Protein AF-A0A3T1CZW2-F1 (afdb_monomer)

Sequence (121 aa):
MVVTAAILAGIVALEHVYILIMEMFLWTSPSTRQRFGTSESFAKDTKSLAANQGLYNGFLAAGLVWGLLHPNTTFGYQIQIFFLVCVLVAAVFGGFTAKRSILIVQGVPAAAALIFVLLAQ

Secondary structure (DSSP, 8-state):
-HHHHHHHHHHHHHHHHHHHHHHHTSTTSHHHHHHHT--HHHHHHTHHHHHHHHHHHHHHHHHHHHHHH-SSHHHHHHHHHHHHHHHHHHHHHHHHHT-THHIIIIIHHHHHHHHHHHHH-

Nearest PDB structures (foldseek):
  8jgf-assembly1_R  TM=3.170E-01  e=3.139E+00  Homo sapiens
  7dl9-assembly2_B  TM=2.467E-01  e=4.425E+00  Escherichia coli K-12
  7dla-assembly1_A  TM=2.327E-01  e=9.699E+00  Escherichia coli K-12

Mean predicted aligned error: 2.3 Å

pLDDT: mean 97.36, std 2.41, range [81.12, 98.88]

Radius of gyration: 15.13 Å; Cα contacts (8 Å, |Δi|>4): 162; chains: 1; bounding box: 37×20×42 Å

InterPro domains:
  IPR009732 Protein of unknown function DUF1304 [PF06993] (11-118)
  IPR009732 Protein of unknown function DUF1304 [PTHR38446] (1-119)

Organism: NCBI:txid2507935

Solvent-accessible surface area (backbone atoms only — not comparable to full-atom values): 5884 Å² total; per-residue (Å²): 88,55,69,61,15,53,52,34,42,48,50,45,22,50,50,24,44,52,47,16,47,36,26,54,75,33,38,72,36,73,69,42,19,62,76,73,70,49,53,72,66,58,28,60,77,40,41,69,60,34,26,54,54,12,49,55,30,40,53,47,18,51,41,30,50,48,17,72,68,36,91,52,59,73,60,8,49,53,41,32,45,54,39,31,49,53,46,33,55,50,13,52,53,39,20,76,74,75,42,61,64,35,33,56,69,48,21,47,46,24,51,53,16,41,54,31,42,68,72,45,110

Foldseek 3Di:
DVVQLLVLLLVLLVLLLVQLCCQQPVQLPPVSCVVQVHDNVRSVVCNVVSNVVSVVSNVLSVQSVCLSPPPDVVVSL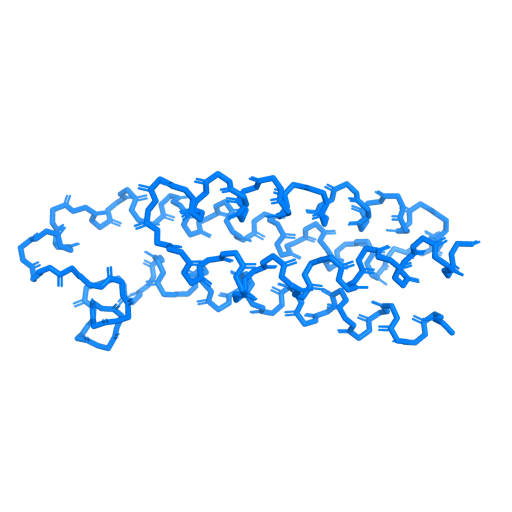VSSLVSLVVQQVCLVVCCVPRNVCSCVSRVVSSVSSNVVSVVVD

Structure (mmCIF, N/CA/C/O backbone):
data_AF-A0A3T1CZW2-F1
#
_entry.id   AF-A0A3T1CZW2-F1
#
loop_
_atom_site.group_PDB
_atom_site.id
_atom_site.type_symbol
_atom_site.label_atom_id
_atom_site.label_alt_id
_atom_site.label_comp_id
_atom_site.label_asym_id
_atom_site.label_entity_id
_atom_site.label_seq_id
_atom_site.pdbx_PDB_ins_code
_atom_site.Cartn_x
_atom_site.Cartn_y
_atom_site.Cartn_z
_atom_site.occupancy
_atom_site.B_iso_or_equiv
_atom_site.auth_seq_id
_atom_site.auth_comp_id
_atom_site.auth_asym_id
_atom_site.auth_atom_id
_atom_site.pdbx_PDB_model_num
ATOM 1 N N . MET A 1 1 ? 7.248 6.177 -20.533 1.00 85.25 1 MET A N 1
ATOM 2 C CA . MET A 1 1 ? 6.599 5.190 -19.640 1.00 85.25 1 MET A CA 1
ATOM 3 C C . MET A 1 1 ? 7.358 5.037 -18.329 1.00 85.25 1 MET A C 1
ATOM 5 O O . MET A 1 1 ? 6.714 5.135 -17.300 1.00 85.25 1 MET A O 1
ATOM 9 N N . VAL A 1 2 ? 8.696 4.948 -18.346 1.00 92.06 2 VAL A N 1
ATOM 10 C CA . VAL A 1 2 ? 9.553 4.853 -17.139 1.00 92.06 2 VAL A CA 1
ATOM 11 C C . VAL A 1 2 ? 9.220 5.876 -16.041 1.00 92.06 2 VAL A C 1
ATOM 13 O O . VAL A 1 2 ? 8.899 5.484 -14.926 1.00 92.06 2 VAL A O 1
ATOM 16 N N . VAL A 1 3 ? 9.231 7.182 -16.346 1.00 96.31 3 VAL A N 1
ATOM 17 C CA . VAL A 1 3 ? 8.950 8.229 -15.337 1.00 96.31 3 VAL A CA 1
ATOM 18 C C . VAL A 1 3 ? 7.537 8.092 -14.763 1.00 96.31 3 VAL A C 1
ATOM 20 O O . VAL A 1 3 ? 7.349 8.167 -13.554 1.00 96.31 3 VAL A O 1
ATOM 23 N N . THR A 1 4 ? 6.543 7.841 -15.616 1.00 97.38 4 THR A N 1
ATOM 24 C CA . THR A 1 4 ? 5.151 7.636 -15.192 1.00 97.38 4 THR A CA 1
ATOM 25 C C . THR A 1 4 ? 5.006 6.399 -14.304 1.00 97.38 4 THR A C 1
ATOM 27 O O . THR A 1 4 ? 4.349 6.480 -13.273 1.00 97.38 4 THR A O 1
ATOM 30 N N . ALA A 1 5 ? 5.653 5.285 -14.661 1.00 97.12 5 ALA A N 1
ATOM 31 C CA . ALA A 1 5 ? 5.676 4.063 -13.861 1.00 97.12 5 ALA A CA 1
ATOM 32 C C . ALA A 1 5 ? 6.280 4.320 -12.474 1.00 97.12 5 ALA A C 1
ATOM 34 O O . ALA A 1 5 ? 5.674 3.962 -11.467 1.00 97.12 5 ALA A O 1
ATOM 35 N N . ALA A 1 6 ? 7.416 5.022 -12.422 1.00 97.88 6 ALA A N 1
ATOM 36 C CA . ALA A 1 6 ? 8.080 5.370 -11.171 1.00 97.88 6 ALA A CA 1
ATOM 37 C C . ALA A 1 6 ? 7.212 6.271 -10.277 1.00 97.88 6 ALA A C 1
ATOM 39 O O . ALA A 1 6 ? 7.099 6.021 -9.079 1.00 97.88 6 ALA A O 1
ATOM 40 N N . ILE A 1 7 ? 6.554 7.285 -10.854 1.00 98.56 7 ILE A N 1
ATOM 41 C CA . ILE A 1 7 ? 5.630 8.162 -10.118 1.00 98.56 7 ILE A CA 1
ATOM 42 C C . ILE A 1 7 ? 4.451 7.357 -9.563 1.00 98.56 7 ILE A C 1
ATOM 44 O O . ILE A 1 7 ? 4.132 7.488 -8.385 1.00 98.56 7 ILE A O 1
ATOM 48 N N . LEU A 1 8 ? 3.817 6.509 -10.377 1.00 98.56 8 LEU A N 1
ATOM 49 C CA . LEU A 1 8 ? 2.659 5.719 -9.949 1.00 98.56 8 LEU A CA 1
ATOM 50 C C . LEU A 1 8 ? 3.027 4.691 -8.870 1.00 98.56 8 LEU A C 1
ATOM 52 O O . LEU A 1 8 ? 2.333 4.602 -7.861 1.00 98.56 8 LEU A O 1
ATOM 56 N N . ALA A 1 9 ? 4.138 3.966 -9.025 1.00 98.62 9 ALA A N 1
ATOM 57 C CA . ALA A 1 9 ? 4.628 3.051 -7.994 1.00 98.62 9 ALA A CA 1
ATOM 58 C C . ALA A 1 9 ? 5.009 3.798 -6.702 1.00 98.62 9 ALA A C 1
ATOM 60 O O . ALA A 1 9 ? 4.723 3.321 -5.604 1.00 98.62 9 ALA A O 1
ATOM 61 N N . GLY A 1 10 ? 5.582 5.001 -6.821 1.00 98.69 10 GLY A N 1
ATOM 62 C CA . GLY A 1 10 ? 5.855 5.884 -5.687 1.00 98.69 10 GLY A CA 1
ATOM 63 C C . GLY A 1 10 ? 4.583 6.343 -4.968 1.00 98.69 10 GLY A C 1
ATOM 64 O O . GLY A 1 10 ? 4.549 6.348 -3.740 1.00 98.69 10 GLY A O 1
ATOM 65 N N . ILE A 1 11 ? 3.515 6.662 -5.706 1.00 98.75 11 ILE A N 1
ATOM 66 C CA . ILE A 1 11 ? 2.202 6.995 -5.131 1.00 98.75 11 ILE A CA 1
ATOM 67 C C . ILE A 1 11 ? 1.653 5.816 -4.322 1.00 98.75 11 ILE A C 1
ATOM 69 O O . ILE A 1 11 ? 1.229 6.021 -3.188 1.00 98.75 11 ILE A O 1
ATOM 73 N N . VAL A 1 12 ? 1.715 4.590 -4.854 1.00 98.81 12 VAL A N 1
ATOM 74 C CA . VAL A 1 12 ? 1.267 3.388 -4.127 1.00 98.81 12 VAL A CA 1
ATOM 75 C C . VAL A 1 12 ? 2.114 3.174 -2.868 1.00 98.81 12 VAL A C 1
ATOM 77 O O . VAL A 1 12 ? 1.577 2.927 -1.791 1.00 98.81 12 VAL A O 1
ATOM 80 N N . ALA A 1 13 ? 3.438 3.344 -2.947 1.00 98.88 13 ALA A N 1
ATOM 81 C CA . ALA A 1 13 ? 4.296 3.250 -1.766 1.00 98.88 13 ALA A CA 1
ATOM 82 C C . ALA A 1 13 ? 3.897 4.271 -0.683 1.00 98.88 13 ALA A C 1
ATOM 84 O O . ALA A 1 13 ? 3.764 3.911 0.487 1.00 98.88 13 ALA A O 1
ATOM 85 N N . LEU A 1 14 ? 3.652 5.528 -1.067 1.00 98.75 14 LEU A N 1
ATOM 86 C CA . LEU A 1 14 ? 3.206 6.581 -0.150 1.00 98.75 14 LEU A CA 1
ATOM 87 C C . LEU A 1 14 ? 1.825 6.298 0.447 1.00 98.75 1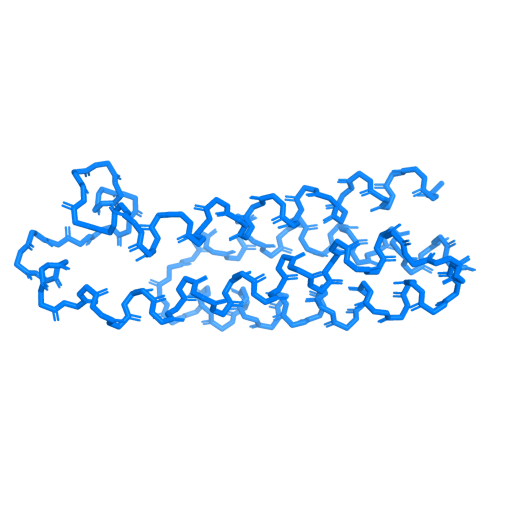4 LEU A C 1
ATOM 89 O O . LEU A 1 14 ? 1.605 6.566 1.628 1.00 98.75 14 LEU A O 1
ATOM 93 N N . GLU A 1 15 ? 0.908 5.735 -0.336 1.00 98.31 15 GLU A N 1
ATOM 94 C CA . GLU A 1 15 ? -0.397 5.296 0.148 1.00 98.31 15 GLU A CA 1
ATOM 95 C C . GLU A 1 15 ? -0.254 4.260 1.270 1.00 98.31 15 GLU A C 1
ATOM 97 O O . GLU A 1 15 ? -0.845 4.416 2.340 1.00 98.31 15 GLU A O 1
ATOM 102 N N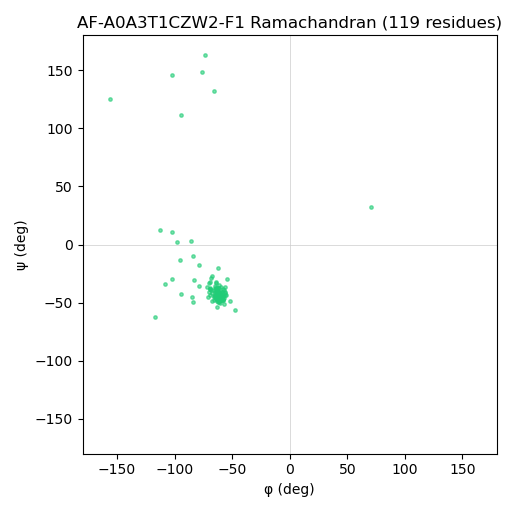 . HIS A 1 16 ? 0.585 3.242 1.082 1.00 98.56 16 HIS A N 1
ATOM 103 C CA . HIS A 1 16 ? 0.799 2.218 2.103 1.00 98.56 16 HIS A CA 1
ATOM 104 C C . HIS A 1 16 ? 1.555 2.745 3.330 1.00 98.56 16 HIS A C 1
ATOM 106 O O . HIS A 1 16 ? 1.246 2.333 4.448 1.00 98.56 16 HIS A O 1
ATOM 112 N N . VAL A 1 17 ? 2.465 3.716 3.174 1.00 98.81 17 VAL A N 1
ATOM 113 C CA . VAL A 1 17 ? 3.045 4.443 4.322 1.00 98.81 17 VAL A CA 1
ATOM 114 C C . VAL A 1 17 ? 1.961 5.203 5.084 1.00 98.81 17 VAL A C 1
ATOM 116 O O . VAL A 1 17 ? 1.927 5.181 6.314 1.00 98.81 17 VAL A O 1
ATOM 119 N N . TYR A 1 18 ? 1.047 5.861 4.375 1.00 98.25 18 TYR A N 1
ATOM 120 C CA . TYR A 1 18 ? -0.057 6.581 4.997 1.00 98.25 18 TYR A CA 1
ATOM 121 C C . TYR A 1 18 ? -0.987 5.648 5.784 1.00 98.25 18 TYR A C 1
ATOM 123 O O . TYR A 1 18 ? -1.371 5.964 6.914 1.00 98.25 18 TYR A O 1
ATOM 131 N N . ILE A 1 19 ? -1.312 4.482 5.220 1.00 97.69 19 ILE A N 1
ATOM 132 C CA . ILE A 1 19 ? -2.106 3.445 5.891 1.00 97.69 19 ILE A CA 1
ATOM 133 C C . ILE A 1 19 ? -1.364 2.904 7.116 1.00 97.69 19 ILE A C 1
ATOM 135 O O . ILE A 1 19 ? -1.955 2.859 8.194 1.00 97.69 19 ILE A O 1
ATOM 139 N N . LEU A 1 20 ? -0.066 2.602 6.994 1.00 98.50 20 LEU A N 1
ATOM 140 C CA . LEU A 1 20 ? 0.774 2.201 8.123 1.00 98.50 20 LEU A CA 1
ATOM 141 C C . LEU A 1 20 ? 0.675 3.206 9.269 1.00 98.50 20 LEU A C 1
ATOM 143 O O . LEU A 1 20 ? 0.459 2.812 10.414 1.00 98.50 20 LEU A O 1
ATOM 147 N N . ILE A 1 21 ? 0.810 4.505 8.982 1.00 98.56 21 ILE A N 1
ATOM 148 C CA . ILE A 1 21 ? 0.785 5.537 10.025 1.00 98.56 21 ILE A CA 1
ATOM 149 C C . ILE A 1 21 ? -0.565 5.547 10.742 1.00 98.56 21 ILE A C 1
ATOM 151 O O . ILE A 1 21 ? -0.625 5.635 11.974 1.00 98.56 21 ILE A O 1
ATOM 155 N N . MET A 1 22 ? -1.652 5.432 9.979 1.00 98.06 22 MET A N 1
ATOM 156 C CA . MET A 1 22 ? -2.993 5.365 10.543 1.00 98.06 22 MET A CA 1
ATOM 157 C C . MET A 1 22 ? -3.199 4.143 11.431 1.00 98.06 22 MET A C 1
ATOM 159 O O . MET A 1 22 ? -3.739 4.286 12.522 1.00 98.06 22 MET A O 1
ATOM 163 N N . GLU A 1 23 ? -2.777 2.968 10.983 1.00 97.94 23 GLU A N 1
ATOM 164 C CA . GLU A 1 23 ? -3.028 1.698 11.664 1.00 97.94 23 GLU A CA 1
ATOM 165 C C . GLU A 1 23 ? -2.087 1.465 12.859 1.00 97.94 23 GLU A C 1
ATOM 167 O O . GLU A 1 23 ? -2.520 0.954 13.889 1.00 97.94 23 GLU A O 1
ATOM 172 N N . MET A 1 24 ? -0.822 1.895 12.781 1.00 98.38 24 MET A N 1
ATOM 173 C CA . MET A 1 24 ? 0.155 1.715 13.866 1.00 98.38 24 MET A CA 1
ATOM 174 C C . MET A 1 24 ? 0.090 2.809 14.927 1.00 98.38 24 MET A C 1
ATOM 176 O O . MET A 1 24 ? 0.139 2.518 16.124 1.00 98.38 24 MET A O 1
ATOM 180 N N . PHE A 1 25 ? 0.002 4.072 14.507 1.00 98.00 25 PHE 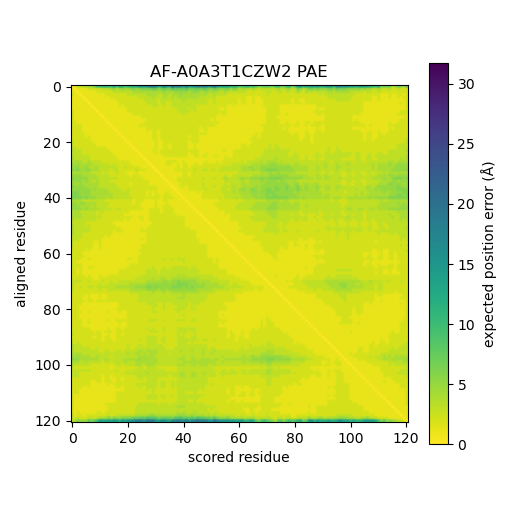A N 1
ATOM 181 C CA . PHE A 1 25 ? 0.202 5.204 15.416 1.00 98.00 25 PHE A CA 1
ATOM 182 C C . PHE A 1 25 ? -1.091 5.953 15.724 1.00 98.00 25 PHE A C 1
ATOM 184 O O . PHE A 1 25 ? -1.265 6.435 16.843 1.00 98.00 25 PHE A O 1
ATOM 191 N N . LEU A 1 26 ? -2.016 6.036 14.763 1.00 98.00 26 LEU A N 1
ATOM 192 C CA . LEU A 1 26 ? -3.210 6.880 14.875 1.00 98.00 26 LEU A CA 1
ATOM 193 C C . LEU A 1 26 ? -4.523 6.092 14.971 1.00 98.00 26 LEU A C 1
ATOM 195 O O . LEU A 1 26 ? -5.587 6.702 14.849 1.00 98.00 26 LEU A O 1
ATOM 199 N N . TRP A 1 27 ? -4.485 4.776 15.203 1.00 98.31 27 TRP A N 1
ATOM 200 C CA . TRP A 1 27 ? -5.665 3.901 15.112 1.00 98.31 27 TRP A CA 1
ATOM 201 C C . TRP A 1 27 ? -6.818 4.351 16.011 1.00 98.31 27 TRP A C 1
ATOM 203 O O . TRP A 1 27 ? -7.978 4.393 15.607 1.00 98.31 27 TRP A O 1
ATOM 213 N N . THR A 1 28 ? -6.487 4.783 17.228 1.00 97.88 28 THR A N 1
ATOM 214 C CA . THR A 1 28 ? -7.463 5.251 18.214 1.00 97.88 28 THR A CA 1
ATOM 215 C C . THR A 1 28 ? -7.820 6.727 18.059 1.00 97.88 28 THR A C 1
ATOM 217 O O . THR A 1 28 ? -8.570 7.237 18.884 1.00 97.88 28 THR A O 1
ATOM 220 N N . SER A 1 29 ? -7.307 7.445 17.057 1.00 97.94 29 SER A N 1
ATOM 221 C CA . SER A 1 29 ? -7.612 8.867 16.856 1.00 97.94 29 SER A CA 1
ATOM 222 C C . SER A 1 29 ? -9.012 9.066 16.241 1.00 97.94 29 SER A C 1
ATOM 224 O O . SER A 1 29 ? -9.453 8.222 15.457 1.00 97.94 29 SER A O 1
ATOM 226 N N . PRO A 1 30 ? -9.734 10.164 16.544 1.00 96.81 30 PRO A N 1
ATOM 227 C CA . PRO A 1 30 ? -11.077 10.388 16.002 1.00 96.81 30 PRO A CA 1
ATOM 228 C C . PRO A 1 30 ? -11.140 10.389 14.467 1.00 96.81 30 PRO A C 1
ATOM 230 O O . PRO A 1 30 ? -12.072 9.826 13.894 1.00 96.81 30 PRO A O 1
ATOM 233 N N . SER A 1 31 ? -10.138 10.969 13.801 1.00 96.44 31 SER A N 1
ATOM 234 C CA . SER A 1 31 ? -10.076 11.054 12.337 1.00 96.44 31 SER A CA 1
ATOM 235 C C . SER A 1 31 ? -9.852 9.686 11.684 1.00 96.44 31 SER A C 1
ATOM 237 O O . SER A 1 31 ? -10.543 9.348 10.721 1.00 96.44 31 SER A O 1
ATOM 239 N N . THR A 1 32 ? -8.949 8.862 12.229 1.00 96.12 32 THR A N 1
ATOM 240 C CA . THR A 1 32 ? -8.738 7.490 11.742 1.00 96.12 32 THR A CA 1
ATOM 241 C C . THR A 1 32 ? -9.990 6.647 11.949 1.00 96.12 32 THR A C 1
ATOM 243 O O . THR A 1 32 ? -10.470 6.025 11.002 1.00 96.12 32 THR A O 1
ATOM 246 N N . ARG A 1 33 ? -10.595 6.693 13.142 1.00 96.12 33 ARG A N 1
ATOM 247 C CA . ARG A 1 33 ? -11.837 5.958 13.421 1.00 96.12 33 ARG A CA 1
ATOM 248 C C . ARG A 1 33 ? -12.959 6.318 12.453 1.00 96.12 33 ARG A C 1
ATOM 250 O O . ARG A 1 33 ? -13.640 5.425 11.963 1.00 96.12 33 ARG A O 1
ATOM 257 N N . GLN A 1 34 ? -13.120 7.598 12.110 1.00 94.81 34 GLN A N 1
ATOM 258 C CA . GLN A 1 34 ? -14.120 8.032 11.130 1.00 94.81 34 GLN A CA 1
ATOM 259 C C . GLN A 1 34 ? -13.869 7.432 9.737 1.00 94.81 34 GLN A C 1
ATOM 261 O O . GLN A 1 34 ? -14.811 6.996 9.075 1.00 94.81 34 GLN A O 1
ATOM 266 N N . ARG A 1 35 ? -12.609 7.360 9.287 1.00 92.81 35 ARG A N 1
ATOM 267 C CA . ARG A 1 35 ? -12.269 6.773 7.981 1.00 92.81 35 ARG A CA 1
ATOM 268 C C . ARG A 1 35 ? -12.513 5.263 7.937 1.00 92.81 35 ARG A C 1
ATOM 270 O O . ARG A 1 35 ? -13.034 4.762 6.932 1.00 92.81 35 ARG A O 1
ATOM 277 N N . PHE A 1 36 ? -12.143 4.560 9.005 1.00 92.19 36 PHE A N 1
ATOM 278 C CA . PHE A 1 36 ? -12.295 3.108 9.126 1.00 92.19 36 PHE A CA 1
ATOM 279 C C . PHE A 1 36 ? -13.690 2.681 9.609 1.00 92.19 36 PHE A C 1
ATOM 281 O O . PHE A 1 36 ? -14.031 1.509 9.503 1.00 92.19 36 PHE A O 1
ATOM 288 N N . GLY A 1 37 ? -14.528 3.618 10.062 1.00 93.25 37 GLY A N 1
ATOM 289 C CA . GLY A 1 37 ? -15.888 3.341 10.528 1.00 93.25 37 GLY A CA 1
ATOM 290 C C . GLY A 1 37 ? -15.932 2.583 11.856 1.00 93.25 37 GLY A C 1
ATOM 291 O O . GLY A 1 37 ? -16.828 1.769 12.058 1.00 93.25 37 GLY A O 1
ATOM 292 N N . THR A 1 38 ? -14.963 2.813 12.744 1.00 95.19 38 THR A N 1
ATOM 293 C CA . THR A 1 38 ? -14.831 2.084 14.014 1.00 95.19 38 THR A CA 1
ATOM 294 C C . THR A 1 38 ? -15.324 2.900 15.209 1.00 95.19 38 THR A C 1
ATOM 296 O O . THR A 1 38 ? -15.179 4.124 15.262 1.00 95.19 38 THR A O 1
ATOM 299 N N . SER A 1 39 ? -15.906 2.220 16.203 1.00 97.25 39 SER A N 1
ATOM 300 C CA . SER A 1 39 ? -16.228 2.837 17.494 1.00 97.25 39 SER A CA 1
ATOM 301 C C . SER A 1 39 ? -14.961 3.052 18.327 1.00 97.25 39 SER A C 1
ATOM 303 O O . SER A 1 39 ? -13.911 2.455 18.077 1.00 97.25 39 SER A O 1
ATOM 305 N N . GLU A 1 40 ? -15.044 3.902 19.350 1.00 97.50 40 GLU A N 1
ATOM 306 C CA . GLU A 1 40 ? -13.909 4.130 20.247 1.00 97.50 40 GLU A CA 1
ATOM 307 C C . GLU A 1 40 ? -13.506 2.867 21.021 1.00 97.50 40 GLU A C 1
ATOM 309 O O . GLU A 1 40 ? -12.312 2.588 21.123 1.00 97.50 40 GLU A O 1
ATOM 314 N N . SER A 1 41 ? -14.476 2.096 21.527 1.00 97.81 41 SER A N 1
ATOM 315 C CA . SER A 1 41 ? -14.206 0.835 22.230 1.00 97.81 41 SER A CA 1
ATOM 316 C C . SER A 1 41 ? -13.530 -0.177 21.311 1.00 97.81 41 SER A C 1
ATOM 318 O O . SER A 1 41 ? -12.450 -0.660 21.631 1.00 97.81 41 SER A O 1
ATOM 320 N N . PHE A 1 42 ? -14.080 -0.390 20.112 1.00 97.44 42 PHE A N 1
ATOM 321 C CA . PHE A 1 42 ? -13.503 -1.310 19.135 1.00 97.44 42 PHE A CA 1
ATOM 322 C C . PHE A 1 42 ? -12.066 -0.926 18.768 1.00 97.44 42 PHE A C 1
ATOM 324 O O . PHE A 1 42 ? -11.187 -1.784 18.722 1.00 97.44 42 PHE A O 1
ATOM 331 N N . ALA A 1 43 ? -11.797 0.362 18.531 1.00 97.56 43 ALA A N 1
ATOM 332 C CA . ALA A 1 43 ? -10.453 0.827 18.196 1.00 97.56 43 ALA A CA 1
ATOM 333 C C . ALA A 1 43 ? -9.457 0.636 19.355 1.00 97.56 43 ALA A C 1
ATOM 335 O O . ALA A 1 43 ? -8.293 0.320 19.116 1.00 97.56 43 ALA A O 1
ATOM 336 N N . LYS A 1 44 ? -9.896 0.806 20.609 1.00 97.94 44 LYS A N 1
ATOM 337 C CA . LYS A 1 44 ? -9.066 0.527 21.791 1.00 97.94 44 LYS A CA 1
ATOM 338 C C . LYS A 1 44 ? -8.747 -0.966 21.900 1.00 97.94 44 LYS A C 1
ATOM 340 O O . LYS A 1 44 ? -7.574 -1.311 22.032 1.00 97.94 44 LYS A O 1
ATOM 345 N N . ASP A 1 45 ? -9.755 -1.822 21.753 1.00 98.44 45 ASP A N 1
ATOM 346 C CA . ASP A 1 45 ? -9.625 -3.276 21.910 1.00 98.44 45 ASP A CA 1
ATOM 347 C C . ASP A 1 45 ? -8.789 -3.921 20.790 1.00 98.44 45 ASP A C 1
ATOM 349 O O . ASP A 1 45 ? -8.106 -4.919 21.006 1.00 98.44 45 ASP A O 1
ATOM 353 N N . THR A 1 46 ? -8.786 -3.328 19.592 1.00 98.06 46 THR A N 1
ATOM 354 C CA . THR A 1 46 ? -8.078 -3.851 18.407 1.00 98.06 46 THR A CA 1
ATOM 355 C C . THR A 1 46 ? -6.765 -3.134 18.091 1.00 98.06 46 THR A C 1
ATOM 357 O O . THR A 1 46 ? -6.180 -3.366 17.034 1.00 98.06 46 THR A O 1
ATOM 360 N N . LYS A 1 47 ? -6.256 -2.275 18.984 1.00 97.81 47 LYS A N 1
ATOM 361 C CA . LYS A 1 47 ? -5.066 -1.448 18.712 1.00 97.81 47 LYS A CA 1
ATOM 362 C C . LYS A 1 47 ? -3.833 -2.255 18.296 1.00 97.81 47 LYS A C 1
ATOM 364 O O . LYS A 1 47 ? -3.142 -1.866 17.360 1.00 97.81 47 LYS A O 1
ATOM 369 N N . SER A 1 48 ? -3.548 -3.367 18.971 1.00 98.06 48 SER A N 1
ATOM 370 C CA . SER A 1 48 ? -2.404 -4.227 18.633 1.00 98.06 48 SER A CA 1
ATOM 371 C C . SER A 1 48 ? -2.597 -4.961 17.304 1.00 98.06 48 SER A C 1
ATOM 373 O O . SER A 1 48 ? -1.648 -5.087 16.533 1.00 98.06 48 SER A O 1
ATOM 375 N N . LEU A 1 49 ? -3.826 -5.395 17.007 1.00 97.69 49 LEU A N 1
ATOM 376 C CA . LEU A 1 49 ? -4.177 -6.025 15.734 1.00 97.69 49 LEU A CA 1
ATOM 377 C C . LEU A 1 49 ? -3.984 -5.047 14.569 1.00 97.69 49 LEU A C 1
ATOM 379 O O . LEU A 1 49 ? -3.324 -5.392 13.591 1.00 97.69 49 LEU A O 1
ATOM 383 N N . ALA A 1 50 ? -4.502 -3.823 14.703 1.00 97.50 50 ALA A N 1
ATOM 384 C CA . ALA A 1 50 ? -4.323 -2.768 13.711 1.00 97.50 50 ALA A CA 1
ATOM 385 C C . ALA A 1 50 ? -2.842 -2.427 13.520 1.00 97.50 50 ALA A C 1
ATOM 387 O O . ALA A 1 50 ? -2.376 -2.359 12.389 1.00 97.50 50 ALA A O 1
ATOM 388 N N . ALA A 1 51 ? -2.060 -2.327 14.599 1.00 98.12 51 ALA A N 1
ATOM 389 C CA . ALA A 1 51 ? -0.628 -2.071 14.479 1.00 98.12 51 ALA A CA 1
ATOM 390 C C . ALA A 1 51 ? 0.111 -3.159 13.680 1.00 98.12 51 ALA A C 1
ATOM 392 O O . ALA A 1 51 ? 1.000 -2.844 12.891 1.00 98.12 51 ALA A O 1
ATOM 393 N 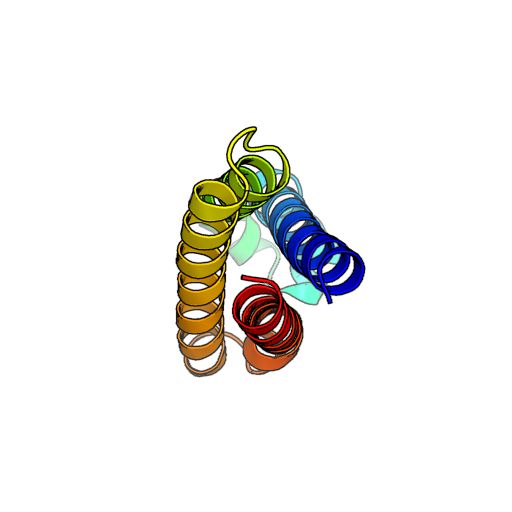N . ASN A 1 52 ? -0.279 -4.429 13.822 1.00 98.25 52 ASN A N 1
ATOM 394 C CA . ASN A 1 52 ? 0.295 -5.499 13.010 1.00 98.25 52 ASN A CA 1
ATOM 395 C C . ASN A 1 52 ? -0.135 -5.398 11.534 1.00 98.25 52 ASN A C 1
ATOM 397 O O . ASN A 1 52 ? 0.689 -5.599 10.646 1.00 98.25 52 ASN A O 1
ATOM 401 N N . GLN A 1 53 ? -1.391 -5.025 11.255 1.00 96.25 53 GLN A N 1
ATOM 402 C CA . GLN A 1 53 ? -1.847 -4.745 9.883 1.00 96.25 53 GLN A CA 1
ATOM 403 C C . GLN A 1 53 ? -1.067 -3.589 9.243 1.00 96.25 53 GLN A C 1
ATOM 405 O O . GLN A 1 53 ? -0.578 -3.721 8.118 1.00 96.25 53 GLN A O 1
ATOM 410 N N . GLY A 1 54 ? -0.836 -2.519 10.003 1.00 97.88 54 GLY A N 1
ATOM 411 C CA . GLY A 1 54 ? -0.046 -1.379 9.558 1.00 97.88 54 GLY A CA 1
ATOM 412 C C . GLY A 1 54 ? 1.398 -1.750 9.233 1.00 97.88 54 GLY A C 1
ATOM 413 O O . GLY A 1 54 ? 1.941 -1.277 8.237 1.00 97.88 54 GLY A O 1
ATOM 414 N N . LEU A 1 55 ? 2.012 -2.653 10.004 1.00 98.44 55 LEU A N 1
ATOM 415 C CA . LEU A 1 55 ? 3.365 -3.132 9.721 1.00 98.44 55 LEU A CA 1
ATOM 416 C C . LEU A 1 55 ? 3.450 -3.880 8.379 1.00 98.44 55 LEU A C 1
ATOM 418 O O . LEU A 1 55 ? 4.389 -3.647 7.617 1.00 98.44 55 LEU A O 1
ATOM 422 N N . TYR A 1 56 ? 2.459 -4.717 8.045 1.00 98.06 56 TYR A N 1
ATOM 423 C CA . TYR A 1 56 ? 2.409 -5.372 6.732 1.00 98.06 56 TYR A CA 1
ATOM 424 C C . TYR A 1 56 ? 2.293 -4.359 5.587 1.00 98.06 56 TYR A C 1
ATOM 426 O O . TYR A 1 56 ? 2.987 -4.505 4.581 1.00 98.06 56 TYR A O 1
ATOM 434 N N . ASN A 1 57 ? 1.495 -3.296 5.752 1.00 98.38 57 ASN A N 1
ATOM 435 C CA . ASN A 1 57 ? 1.469 -2.178 4.802 1.00 98.38 57 ASN A CA 1
ATOM 436 C C . ASN A 1 57 ? 2.860 -1.533 4.646 1.00 98.38 57 ASN A C 1
ATOM 438 O O . ASN A 1 57 ? 3.286 -1.223 3.534 1.00 98.38 57 ASN A O 1
ATOM 442 N N . GLY A 1 58 ? 3.621 -1.420 5.737 1.00 98.44 58 GLY A N 1
ATOM 443 C CA . GLY A 1 58 ? 5.018 -0.982 5.706 1.00 98.44 58 GLY A CA 1
ATOM 444 C C . GLY A 1 58 ? 5.923 -1.856 4.848 1.00 98.44 58 GLY A C 1
ATOM 445 O O . GLY A 1 58 ? 6.745 -1.327 4.103 1.00 98.44 58 GLY A O 1
ATOM 446 N N . PHE A 1 59 ? 5.759 -3.180 4.898 1.00 98.62 59 PHE A N 1
ATOM 447 C CA . PHE A 1 59 ? 6.524 -4.090 4.042 1.00 98.62 59 PHE A CA 1
ATOM 448 C C . PHE A 1 59 ? 6.191 -3.910 2.559 1.00 98.62 59 PHE A C 1
ATOM 450 O O . PHE A 1 59 ? 7.101 -3.948 1.732 1.00 98.62 59 PHE A O 1
ATOM 457 N N . LEU A 1 60 ? 4.922 -3.652 2.219 1.00 98.62 60 LEU A N 1
ATOM 458 C CA . LEU A 1 60 ? 4.519 -3.353 0.841 1.00 98.62 60 LEU A CA 1
ATOM 459 C C . LEU A 1 60 ? 5.187 -2.068 0.337 1.00 98.62 60 LEU A C 1
ATOM 461 O O . LEU A 1 60 ? 5.791 -2.060 -0.736 1.00 98.62 60 LEU A O 1
ATOM 465 N N . ALA A 1 61 ? 5.150 -1.004 1.143 1.00 98.81 61 ALA A N 1
ATOM 466 C CA . ALA A 1 61 ? 5.814 0.253 0.815 1.00 98.81 61 ALA A CA 1
ATOM 467 C C . ALA A 1 61 ? 7.336 0.089 0.677 1.00 98.81 61 ALA A C 1
ATOM 469 O O . ALA A 1 61 ? 7.921 0.558 -0.298 1.00 98.81 61 ALA A O 1
ATOM 470 N N . ALA A 1 62 ? 7.979 -0.608 1.619 1.00 98.81 62 ALA A N 1
ATOM 471 C CA . ALA A 1 62 ? 9.418 -0.859 1.591 1.00 98.81 62 ALA A CA 1
ATOM 472 C C . ALA A 1 62 ? 9.836 -1.653 0.343 1.00 98.81 62 ALA A C 1
ATOM 474 O O . ALA A 1 62 ? 10.835 -1.316 -0.287 1.00 98.81 62 ALA A O 1
ATOM 475 N N . GLY A 1 63 ? 9.048 -2.657 -0.050 1.00 98.75 63 GLY A N 1
ATOM 476 C CA . GLY A 1 63 ? 9.257 -3.424 -1.274 1.00 98.75 63 GLY A CA 1
ATOM 477 C C . GLY A 1 63 ? 9.197 -2.573 -2.541 1.00 98.75 63 GLY A C 1
ATOM 478 O O . GLY A 1 63 ? 10.079 -2.663 -3.394 1.00 98.75 63 GLY A O 1
ATOM 479 N N . LEU A 1 64 ? 8.203 -1.687 -2.645 1.00 98.75 64 LEU A N 1
ATOM 480 C CA . LEU A 1 64 ? 8.081 -0.764 -3.778 1.00 98.75 64 LEU A CA 1
ATOM 481 C C . LEU A 1 64 ? 9.235 0.243 -3.831 1.00 98.75 64 LEU A C 1
ATOM 483 O O . LEU A 1 64 ? 9.815 0.446 -4.895 1.00 98.75 64 LEU A O 1
ATOM 487 N N . VAL A 1 65 ? 9.618 0.828 -2.691 1.00 98.81 65 VAL A N 1
ATOM 488 C CA . VAL A 1 65 ? 10.775 1.737 -2.601 1.00 98.81 65 VAL A CA 1
ATOM 489 C C . VAL A 1 65 ? 12.066 1.014 -2.979 1.00 98.81 65 VAL A C 1
ATOM 491 O O . VAL A 1 65 ? 12.876 1.558 -3.727 1.00 98.81 65 VAL A O 1
ATOM 494 N N . TRP A 1 66 ? 12.244 -0.227 -2.524 1.00 98.75 66 TRP A N 1
ATOM 495 C CA . TRP A 1 66 ? 13.386 -1.049 -2.907 1.00 98.75 66 TRP A CA 1
ATOM 496 C C . TRP A 1 66 ? 13.435 -1.270 -4.420 1.00 98.75 66 TRP A C 1
ATOM 498 O O . TRP A 1 66 ? 14.473 -1.034 -5.032 1.00 98.75 66 TRP A O 1
ATOM 508 N N . GLY A 1 67 ? 12.313 -1.644 -5.037 1.00 98.56 67 GLY A N 1
ATOM 509 C CA . GLY A 1 67 ? 12.232 -1.821 -6.484 1.00 98.56 67 GLY A CA 1
ATOM 510 C C . GLY A 1 67 ? 12.461 -0.530 -7.281 1.00 98.56 67 GLY A C 1
ATOM 511 O O . GLY A 1 67 ? 13.015 -0.590 -8.377 1.00 98.56 67 GLY A O 1
ATOM 512 N N . LEU A 1 68 ? 12.070 0.635 -6.751 1.00 98.44 68 LEU A N 1
ATOM 513 C CA . LEU A 1 68 ? 12.300 1.949 -7.372 1.00 98.44 68 LEU A CA 1
ATOM 514 C C . LEU A 1 68 ? 13.766 2.391 -7.320 1.00 98.44 68 LEU A C 1
ATOM 516 O O . LEU A 1 68 ? 14.246 3.034 -8.250 1.00 98.44 68 LEU A O 1
ATOM 520 N N . LEU A 1 69 ? 14.466 2.068 -6.232 1.00 98.44 69 LEU A N 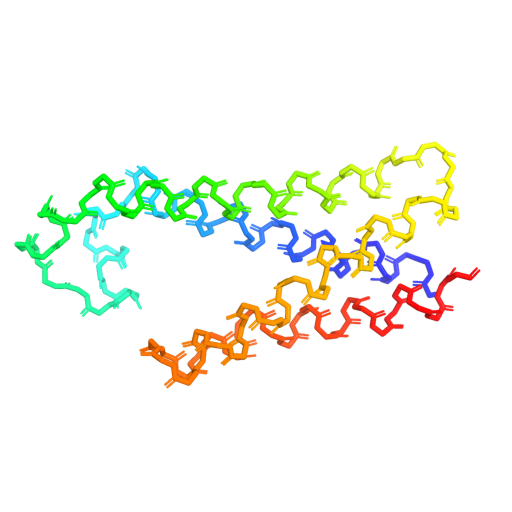1
ATOM 521 C CA . LEU A 1 69 ? 15.848 2.489 -5.986 1.00 98.44 69 LEU A CA 1
ATOM 522 C C . LEU A 1 69 ? 16.881 1.414 -6.355 1.00 98.44 69 LEU A C 1
ATOM 524 O O . LEU A 1 69 ? 18.079 1.612 -6.142 1.00 98.44 69 LEU A O 1
ATOM 528 N N . HIS A 1 70 ? 16.443 0.269 -6.885 1.00 98.44 70 HIS A N 1
ATOM 529 C CA . HIS A 1 70 ? 17.338 -0.831 -7.217 1.00 98.44 70 HIS A CA 1
ATOM 530 C C . HIS A 1 70 ? 18.302 -0.437 -8.357 1.00 98.44 70 HIS A C 1
ATOM 532 O O . HIS A 1 70 ? 17.851 0.052 -9.393 1.00 98.44 70 HIS A O 1
ATOM 538 N N . PRO A 1 71 ? 19.621 -0.693 -8.235 1.00 97.19 71 PRO A N 1
ATOM 539 C CA . PRO A 1 71 ? 20.605 -0.274 -9.242 1.00 97.19 71 PRO A CA 1
ATOM 540 C C . PRO A 1 71 ? 20.462 -1.013 -10.581 1.00 97.19 71 PRO A C 1
ATOM 542 O O . PRO A 1 71 ? 20.819 -0.482 -11.628 1.00 97.19 71 PRO A O 1
ATOM 545 N N . ASN A 1 72 ? 19.937 -2.242 -10.562 1.00 97.69 72 ASN A N 1
ATOM 546 C CA . ASN A 1 72 ? 19.534 -2.965 -11.767 1.00 97.69 72 ASN A CA 1
ATOM 547 C C . ASN A 1 72 ? 18.039 -2.732 -12.012 1.00 97.69 72 ASN A C 1
ATOM 549 O O . ASN A 1 72 ? 17.213 -3.236 -11.247 1.00 97.69 72 ASN A O 1
ATOM 553 N N . THR A 1 73 ? 17.710 -1.998 -13.074 1.00 95.12 73 THR A N 1
ATOM 554 C CA . THR A 1 73 ? 16.338 -1.591 -13.409 1.00 95.12 73 THR A CA 1
ATOM 555 C C . THR A 1 73 ? 15.433 -2.775 -13.733 1.00 95.12 73 THR A C 1
ATOM 557 O O . THR A 1 73 ? 14.307 -2.820 -13.247 1.00 95.12 73 THR A O 1
ATOM 560 N N . THR A 1 74 ? 15.922 -3.776 -14.470 1.00 96.12 74 THR A N 1
ATOM 561 C CA . THR A 1 74 ? 15.155 -4.989 -14.794 1.00 96.12 74 THR A CA 1
ATOM 562 C C . THR A 1 74 ? 14.733 -5.733 -13.530 1.00 96.12 74 THR A C 1
ATOM 564 O O . THR A 1 74 ? 13.570 -6.112 -13.390 1.00 96.12 74 THR A O 1
ATOM 567 N N . PHE A 1 75 ? 15.654 -5.902 -12.578 1.00 98.00 75 PHE A N 1
ATOM 568 C CA . PHE A 1 75 ? 15.337 -6.522 -11.289 1.00 98.00 75 PHE A CA 1
ATOM 569 C C . PHE A 1 75 ? 14.428 -5.627 -10.434 1.00 98.00 75 PHE A C 1
ATOM 571 O O . PHE A 1 75 ? 13.486 -6.113 -9.811 1.00 98.00 75 PHE A O 1
ATOM 578 N N . GLY A 1 76 ? 14.645 -4.309 -10.472 1.00 98.44 76 GLY A N 1
ATOM 579 C 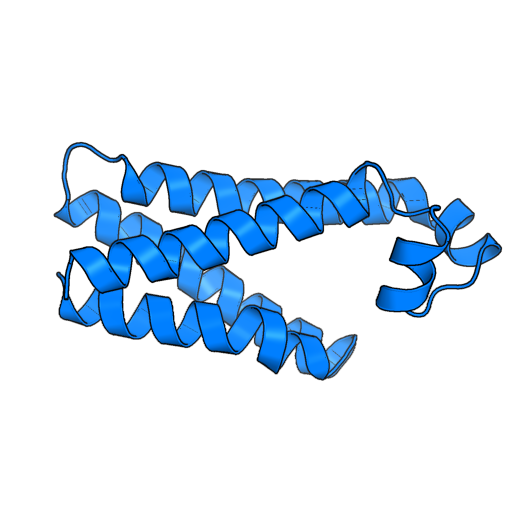CA . GLY A 1 76 ? 13.777 -3.325 -9.826 1.00 98.44 76 GLY A CA 1
ATOM 580 C C . GLY A 1 76 ? 12.322 -3.432 -10.286 1.00 98.44 76 GLY A C 1
ATOM 581 O O . GLY A 1 76 ? 11.414 -3.460 -9.456 1.00 98.44 76 GLY A O 1
ATOM 582 N N . TYR A 1 77 ? 12.087 -3.595 -11.591 1.00 98.38 77 TYR A N 1
ATOM 583 C CA . TYR A 1 77 ? 10.745 -3.813 -12.128 1.00 98.38 77 TYR A CA 1
ATOM 584 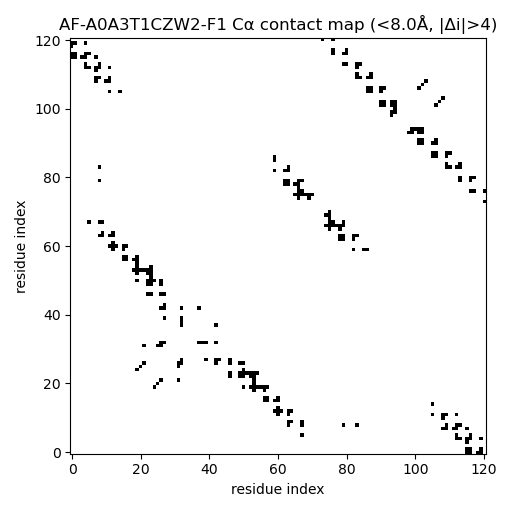C C . TYR A 1 77 ? 10.115 -5.126 -11.652 1.00 98.38 77 TYR A C 1
ATOM 586 O O . TYR A 1 77 ? 8.929 -5.140 -11.339 1.00 98.38 77 TYR A O 1
ATOM 594 N N . GLN A 1 78 ? 10.880 -6.218 -11.547 1.00 98.50 78 GLN A N 1
ATOM 595 C CA . GLN A 1 78 ? 10.364 -7.493 -11.024 1.00 98.50 78 GLN A CA 1
ATOM 596 C C . GLN A 1 78 ? 9.904 -7.366 -9.565 1.00 98.50 78 GLN A C 1
ATOM 598 O O . GLN A 1 78 ? 8.827 -7.852 -9.218 1.00 98.50 78 GLN A O 1
ATOM 603 N N . ILE A 1 79 ? 10.678 -6.658 -8.732 1.00 98.69 79 ILE A N 1
ATOM 604 C CA . ILE A 1 79 ? 10.294 -6.345 -7.349 1.00 98.69 79 ILE A CA 1
ATOM 605 C C . ILE A 1 79 ? 8.998 -5.524 -7.337 1.00 98.69 79 ILE A C 1
ATOM 607 O O . ILE A 1 79 ? 8.046 -5.887 -6.647 1.00 98.69 79 ILE A O 1
ATOM 611 N N . GLN A 1 80 ? 8.936 -4.442 -8.123 1.00 98.75 80 GLN A N 1
ATOM 612 C CA . GLN A 1 80 ? 7.748 -3.585 -8.193 1.00 98.75 80 GLN A CA 1
ATOM 613 C C . GLN A 1 80 ? 6.505 -4.380 -8.611 1.00 98.75 80 GLN A C 1
ATOM 615 O O . GLN A 1 80 ? 5.477 -4.280 -7.950 1.00 98.75 80 GLN A O 1
ATOM 620 N N . ILE A 1 81 ? 6.600 -5.211 -9.653 1.00 98.81 81 ILE A N 1
ATOM 621 C CA . ILE A 1 81 ? 5.494 -6.056 -10.126 1.00 98.81 81 ILE A CA 1
ATOM 622 C C . ILE A 1 81 ? 4.999 -6.980 -9.017 1.00 98.81 81 ILE A C 1
ATOM 624 O O . ILE A 1 81 ? 3.794 -7.043 -8.783 1.00 98.81 81 ILE A O 1
ATOM 628 N N . PHE A 1 82 ? 5.904 -7.668 -8.314 1.00 98.88 82 PHE A N 1
ATOM 629 C CA . PHE A 1 82 ? 5.528 -8.573 -7.229 1.00 98.88 82 PHE A CA 1
ATOM 630 C C . PHE A 1 82 ? 4.708 -7.848 -6.155 1.00 98.88 82 PHE A C 1
ATOM 632 O O . PHE A 1 82 ? 3.598 -8.270 -5.828 1.00 98.88 82 PHE A O 1
ATOM 639 N N . PHE A 1 83 ? 5.207 -6.712 -5.662 1.00 98.81 83 PHE A N 1
ATOM 640 C CA . PHE A 1 83 ? 4.515 -5.952 -4.624 1.00 98.81 83 PHE A CA 1
ATOM 641 C C . PHE A 1 83 ? 3.211 -5.318 -5.122 1.00 98.81 83 PHE A C 1
ATOM 643 O O . PHE A 1 83 ? 2.214 -5.373 -4.408 1.00 98.81 83 PHE A O 1
ATOM 650 N N . LEU A 1 84 ? 3.161 -4.789 -6.348 1.00 98.88 84 LEU A N 1
ATOM 651 C CA . LEU A 1 84 ? 1.927 -4.250 -6.937 1.00 98.88 84 LEU A CA 1
ATOM 652 C C . LEU A 1 84 ? 0.849 -5.330 -7.104 1.00 98.88 84 LEU A C 1
ATOM 654 O O . LEU A 1 84 ? -0.326 -5.070 -6.846 1.00 98.88 84 LEU A O 1
ATOM 658 N N . VAL A 1 85 ? 1.232 -6.557 -7.470 1.00 98.81 85 VAL A N 1
ATOM 659 C CA . VAL A 1 85 ? 0.309 -7.701 -7.510 1.00 98.81 85 VAL A CA 1
ATOM 660 C C . VAL A 1 85 ? -0.192 -8.046 -6.108 1.00 98.81 85 VAL A C 1
ATOM 662 O O . VAL A 1 85 ? -1.394 -8.245 -5.936 1.00 98.81 85 VAL A O 1
ATOM 665 N N . CYS A 1 86 ? 0.675 -8.060 -5.091 1.00 98.75 86 CYS A N 1
ATOM 666 C CA . CYS A 1 86 ? 0.243 -8.253 -3.704 1.00 98.75 86 CYS A CA 1
ATOM 667 C C . CYS A 1 86 ? -0.770 -7.185 -3.263 1.00 98.75 86 CYS A C 1
ATOM 669 O O . CYS A 1 86 ? -1.795 -7.533 -2.677 1.00 98.75 86 CYS A O 1
ATOM 671 N N . VAL A 1 87 ? -0.523 -5.910 -3.588 1.00 98.69 87 VAL A N 1
ATOM 672 C CA . VAL A 1 87 ? -1.453 -4.806 -3.303 1.00 98.69 87 VAL A CA 1
ATOM 673 C C . VAL A 1 87 ? -2.792 -5.030 -4.001 1.00 98.69 87 VAL A C 1
ATOM 675 O O . VAL A 1 87 ? -3.834 -4.908 -3.364 1.00 98.69 87 VAL A O 1
ATOM 678 N N . LEU A 1 88 ? -2.796 -5.418 -5.278 1.00 98.69 88 LEU A N 1
ATOM 679 C CA . LEU A 1 88 ? -4.032 -5.699 -6.013 1.00 98.69 88 LEU A CA 1
ATOM 680 C C . LEU A 1 88 ? -4.834 -6.845 -5.400 1.00 98.69 88 LEU A C 1
ATOM 682 O O . LEU A 1 88 ? -6.042 -6.713 -5.212 1.00 98.69 88 LEU A O 1
ATOM 686 N N . VAL A 1 89 ? -4.178 -7.954 -5.055 1.00 98.62 89 VAL A N 1
ATOM 687 C CA . VAL A 1 89 ? -4.835 -9.096 -4.405 1.00 98.62 89 VAL A CA 1
ATOM 688 C C . VAL A 1 89 ? -5.436 -8.675 -3.061 1.00 98.62 89 VAL A C 1
ATOM 690 O O . VAL A 1 89 ? -6.599 -8.981 -2.785 1.00 98.62 89 VAL A O 1
ATOM 693 N N . ALA A 1 90 ? -4.687 -7.920 -2.253 1.00 97.75 90 ALA A N 1
ATOM 694 C CA . ALA A 1 90 ? -5.172 -7.387 -0.984 1.00 97.75 90 ALA A CA 1
ATOM 695 C C . ALA A 1 90 ? -6.346 -6.412 -1.177 1.00 97.75 90 ALA A C 1
ATOM 697 O O . ALA A 1 90 ? -7.334 -6.497 -0.447 1.00 97.75 90 ALA A O 1
ATOM 698 N N . ALA A 1 91 ? -6.290 -5.542 -2.188 1.00 98.25 91 ALA A N 1
ATOM 699 C CA . ALA A 1 91 ? -7.348 -4.585 -2.489 1.00 98.25 91 ALA A CA 1
ATOM 700 C C . ALA A 1 91 ? -8.641 -5.279 -2.936 1.00 98.25 91 ALA A C 1
ATOM 702 O O . ALA A 1 91 ? -9.733 -4.881 -2.526 1.00 98.25 91 ALA A O 1
ATOM 703 N N . VAL A 1 92 ? -8.524 -6.348 -3.730 1.00 98.44 92 VAL A 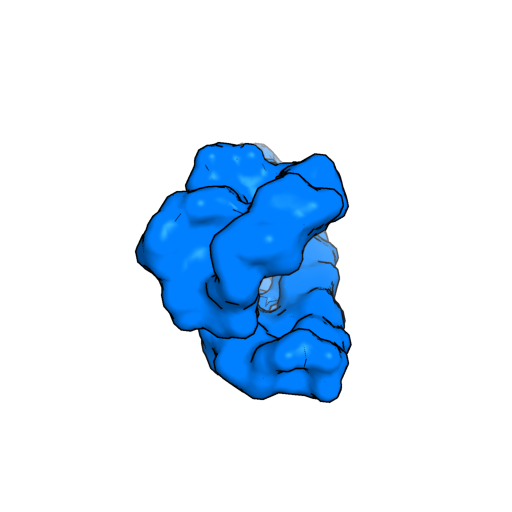N 1
ATOM 704 C CA . VAL A 1 92 ? -9.653 -7.193 -4.132 1.00 98.44 92 VAL A CA 1
ATOM 705 C C . VAL A 1 92 ? -10.277 -7.863 -2.916 1.00 98.44 92 VAL A C 1
ATOM 707 O O . VAL A 1 92 ? -11.472 -7.700 -2.665 1.00 98.44 92 VAL A O 1
ATOM 710 N N . PHE A 1 93 ? -9.471 -8.564 -2.120 1.00 98.25 93 PHE A N 1
ATOM 711 C CA . PHE A 1 93 ? -9.963 -9.267 -0.941 1.00 98.25 93 PHE A CA 1
ATOM 712 C C . PHE A 1 93 ? -10.583 -8.307 0.086 1.00 98.25 93 PHE A C 1
ATOM 714 O O . PHE A 1 93 ? -11.722 -8.505 0.513 1.00 98.25 93 PHE A O 1
ATOM 721 N N . GLY A 1 94 ? -9.885 -7.226 0.442 1.00 96.44 94 GLY A N 1
ATOM 722 C CA . GLY A 1 94 ? -10.363 -6.200 1.373 1.00 96.44 94 GLY A CA 1
ATOM 723 C C . GLY A 1 94 ? -11.587 -5.440 0.855 1.00 96.44 94 GLY A C 1
ATOM 724 O O . GLY A 1 94 ? -12.487 -5.096 1.621 1.00 96.44 94 GLY A O 1
ATOM 725 N N . GLY A 1 95 ? -11.679 -5.242 -0.459 1.00 97.25 95 GLY A N 1
ATOM 726 C CA . GLY A 1 95 ? -12.840 -4.666 -1.126 1.00 97.25 95 GLY A CA 1
ATOM 727 C C . GLY A 1 95 ? -14.132 -5.448 -0.933 1.00 97.25 95 GLY A C 1
ATOM 728 O O . GLY A 1 95 ? -15.191 -4.850 -0.729 1.00 97.25 95 GLY A O 1
ATOM 729 N N . PHE A 1 96 ? -14.033 -6.777 -0.993 1.00 97.38 96 PHE A N 1
ATOM 730 C CA . PHE A 1 96 ? -15.165 -7.683 -0.806 1.00 97.38 96 PHE A CA 1
ATOM 731 C C . PHE A 1 96 ? -15.474 -7.973 0.664 1.00 97.38 96 PHE A C 1
ATOM 733 O O . PHE A 1 96 ? -16.635 -8.200 0.994 1.00 97.38 96 PHE A O 1
ATOM 740 N N . THR A 1 97 ? -14.466 -7.965 1.539 1.00 96.19 97 THR A N 1
ATOM 741 C CA . THR A 1 97 ? -14.613 -8.421 2.933 1.00 96.19 97 THR A CA 1
ATOM 742 C C . THR A 1 97 ? -14.736 -7.297 3.958 1.00 96.19 97 THR A C 1
ATOM 744 O O . THR A 1 97 ? -15.398 -7.490 4.973 1.00 96.19 97 THR A O 1
ATOM 747 N N . ALA A 1 98 ? -14.137 -6.129 3.711 1.00 92.25 98 ALA A N 1
ATOM 748 C CA . ALA A 1 98 ? -14.076 -5.035 4.680 1.00 92.25 98 ALA A CA 1
ATOM 749 C C . ALA A 1 98 ? -14.812 -3.781 4.194 1.00 92.25 98 ALA A C 1
ATOM 751 O O . ALA A 1 98 ? -15.780 -3.341 4.814 1.00 92.25 98 ALA A O 1
ATOM 752 N N . LYS A 1 99 ? -14.371 -3.176 3.083 1.00 93.56 99 LYS A N 1
ATOM 753 C CA . LYS A 1 99 ? -14.969 -1.934 2.571 1.00 93.56 99 LYS A CA 1
ATOM 754 C C . LYS A 1 99 ? -14.730 -1.780 1.076 1.00 93.56 99 LYS A C 1
ATOM 756 O O . LYS A 1 99 ? -13.588 -1.694 0.636 1.00 93.56 99 LYS A O 1
ATOM 761 N N . ARG A 1 100 ? -15.806 -1.604 0.297 1.00 94.88 100 ARG A N 1
ATOM 762 C CA . ARG A 1 100 ? -15.731 -1.447 -1.172 1.00 94.88 100 ARG A CA 1
ATOM 763 C C . ARG A 1 100 ? -14.795 -0.330 -1.636 1.00 94.88 100 ARG A C 1
ATOM 765 O O . ARG A 1 100 ? -14.212 -0.444 -2.706 1.00 94.88 100 ARG A O 1
ATOM 772 N N . SER A 1 101 ? -14.619 0.731 -0.843 1.00 95.31 101 SER A N 1
ATOM 773 C CA . SER A 1 101 ? -13.702 1.824 -1.191 1.00 95.31 101 SER A CA 1
ATOM 774 C C . SER A 1 101 ? -12.242 1.378 -1.297 1.00 95.31 101 SER A C 1
ATOM 776 O O . SER A 1 101 ? -11.473 2.067 -1.950 1.00 95.31 101 SER A O 1
ATOM 778 N N . ILE A 1 102 ? -11.854 0.247 -0.695 1.00 96.31 102 ILE A N 1
ATOM 779 C CA . ILE A 1 102 ? -10.489 -0.295 -0.773 1.00 96.31 102 ILE A CA 1
ATOM 780 C C . ILE A 1 102 ? -10.124 -0.660 -2.221 1.00 96.31 102 ILE A C 1
ATOM 782 O O . ILE A 1 102 ? -9.024 -0.338 -2.661 1.00 96.31 102 ILE A O 1
ATOM 786 N N . LEU A 1 103 ? -11.063 -1.218 -2.999 1.00 96.56 103 LEU A N 1
ATOM 787 C CA . LEU A 1 103 ? -10.857 -1.489 -4.433 1.00 96.56 103 LEU A CA 1
ATOM 788 C C . LEU A 1 103 ? -10.474 -0.232 -5.210 1.00 96.56 103 LEU A C 1
ATOM 790 O O . LEU A 1 103 ? -9.681 -0.294 -6.141 1.00 96.56 103 LEU A O 1
ATOM 794 N N . ILE A 1 104 ? -11.061 0.904 -4.836 1.00 96.94 104 ILE A N 1
ATOM 795 C CA . ILE A 1 104 ? -10.854 2.165 -5.539 1.00 96.94 104 ILE A CA 1
ATOM 796 C C . ILE A 1 104 ? -9.590 2.856 -5.039 1.00 96.94 104 ILE A C 1
ATOM 798 O O . ILE A 1 104 ? -8.768 3.261 -5.849 1.00 96.94 104 ILE A O 1
ATOM 802 N N . VAL A 1 105 ? -9.432 2.979 -3.720 1.00 96.25 105 VAL A N 1
ATOM 803 C CA . VAL A 1 105 ? -8.338 3.743 -3.113 1.00 96.25 105 VAL A CA 1
ATOM 804 C C . VAL A 1 105 ? -7.000 3.029 -3.297 1.00 96.25 105 VAL A C 1
ATOM 806 O O . VAL A 1 105 ? -6.088 3.683 -3.770 1.00 96.25 105 VAL A O 1
ATOM 809 N N . GLN A 1 106 ? -6.927 1.712 -3.061 1.00 97.88 106 GLN A N 1
ATOM 810 C CA . GLN A 1 106 ? -5.692 0.924 -3.224 1.00 97.88 106 GLN A CA 1
ATOM 811 C C . GLN A 1 106 ? -5.603 0.252 -4.598 1.00 97.88 106 GLN A C 1
ATOM 813 O O . GLN A 1 106 ? -4.555 0.235 -5.244 1.00 97.88 106 GLN A O 1
ATOM 818 N N . GLY A 1 107 ? -6.713 -0.324 -5.070 1.00 98.19 107 GLY A N 1
ATOM 819 C CA . GLY A 1 107 ? -6.701 -1.161 -6.271 1.00 98.19 107 GLY A CA 1
ATOM 820 C C . GLY A 1 107 ? -6.463 -0.380 -7.564 1.00 98.19 107 GLY A C 1
ATOM 821 O O . GLY A 1 107 ? -5.694 -0.831 -8.410 1.00 98.19 107 GLY A O 1
ATOM 822 N N . VAL A 1 108 ? -7.070 0.801 -7.729 1.00 98.31 108 VAL A N 1
ATOM 823 C CA . VAL A 1 108 ? -6.907 1.599 -8.959 1.00 98.31 108 VAL A CA 1
ATOM 824 C C . VAL A 1 108 ? -5.478 2.140 -9.109 1.00 98.31 108 VAL A C 1
ATOM 826 O O . VAL A 1 108 ? -4.904 1.932 -10.182 1.00 98.31 108 VAL A O 1
ATOM 829 N N . PRO A 1 109 ? -4.853 2.767 -8.089 1.00 98.38 109 PRO A N 1
ATOM 830 C CA . PRO A 1 109 ? -3.455 3.185 -8.186 1.00 98.38 109 PRO A CA 1
ATOM 831 C C . PRO A 1 109 ? -2.506 2.016 -8.441 1.00 98.38 109 PRO A C 1
ATOM 833 O O . PRO A 1 109 ? -1.637 2.123 -9.305 1.00 98.38 109 PRO A O 1
ATOM 836 N N . ALA A 1 110 ? -2.707 0.879 -7.765 1.00 98.62 110 ALA A N 1
ATOM 837 C CA . ALA A 1 110 ? -1.880 -0.306 -7.964 1.00 98.62 110 ALA A CA 1
ATOM 838 C C . ALA A 1 110 ? -2.026 -0.899 -9.374 1.00 98.62 110 ALA A C 1
ATOM 840 O O . ALA A 1 110 ? -1.023 -1.250 -9.992 1.00 98.62 110 ALA A O 1
ATOM 841 N N . ALA A 1 111 ? -3.245 -0.951 -9.923 1.00 98.75 111 ALA A N 1
ATOM 842 C CA . ALA A 1 111 ? -3.491 -1.413 -11.289 1.00 98.75 111 ALA A CA 1
ATOM 843 C C . ALA A 1 111 ? -2.828 -0.490 -12.315 1.00 98.75 111 ALA A C 1
ATOM 845 O O . ALA A 1 111 ? -2.153 -0.962 -13.229 1.00 98.75 111 ALA A O 1
ATOM 846 N N . ALA A 1 112 ? -2.984 0.825 -12.143 1.00 98.56 112 ALA A N 1
ATOM 847 C CA . ALA A 1 112 ? -2.354 1.812 -13.008 1.00 98.56 112 ALA A CA 1
ATOM 848 C C . ALA A 1 112 ? -0.824 1.696 -12.953 1.00 98.56 112 ALA A C 1
ATOM 850 O O . ALA A 1 112 ? -0.180 1.598 -13.996 1.00 98.56 112 ALA A O 1
ATOM 851 N N . ALA A 1 113 ? -0.240 1.639 -11.753 1.00 98.62 113 ALA A N 1
ATOM 852 C CA . ALA A 1 113 ? 1.195 1.448 -11.578 1.00 98.62 113 ALA A CA 1
ATOM 853 C C . ALA A 1 113 ? 1.677 0.156 -12.253 1.00 98.62 113 ALA A C 1
ATOM 855 O O . ALA A 1 113 ? 2.648 0.193 -13.003 1.00 98.62 113 ALA A O 1
ATOM 856 N N . LEU A 1 114 ? 0.967 -0.961 -12.059 1.00 98.75 114 LEU A N 1
ATOM 857 C CA . LEU A 1 114 ? 1.344 -2.256 -12.625 1.00 98.75 114 LEU A CA 1
ATOM 858 C C . LEU A 1 114 ? 1.366 -2.222 -14.154 1.00 98.75 114 LEU A C 1
ATOM 860 O O . LEU A 1 114 ? 2.342 -2.660 -14.756 1.00 98.75 114 LEU A O 1
ATOM 864 N N . ILE A 1 115 ? 0.329 -1.657 -14.778 1.00 98.56 115 ILE A N 1
ATOM 865 C CA . ILE A 1 115 ? 0.263 -1.510 -16.237 1.00 98.56 115 ILE A CA 1
ATOM 866 C C . ILE A 1 115 ? 1.465 -0.706 -16.741 1.00 98.56 115 ILE A C 1
ATOM 868 O O . ILE A 1 115 ? 2.145 -1.130 -17.672 1.00 98.56 115 ILE A O 1
ATOM 872 N N . PHE A 1 116 ? 1.770 0.433 -16.117 1.00 98.44 116 PHE A N 1
ATOM 873 C CA . PHE A 1 116 ? 2.877 1.277 -16.565 1.00 98.44 116 PHE A CA 1
ATOM 874 C C . PHE A 1 116 ? 4.256 0.665 -16.298 1.00 98.44 116 PHE A C 1
ATOM 876 O O . PHE A 1 116 ? 5.152 0.881 -17.110 1.00 98.44 116 PHE A O 1
ATOM 883 N N . VAL A 1 117 ? 4.435 -0.100 -15.216 1.00 98.12 117 VAL A N 1
ATOM 884 C CA . VAL A 1 117 ? 5.677 -0.849 -14.960 1.00 98.12 117 VAL A CA 1
ATOM 885 C C . VAL A 1 117 ? 5.873 -1.937 -16.016 1.00 98.12 117 VAL A C 1
ATOM 887 O O . VAL A 1 117 ? 6.958 -2.026 -16.580 1.00 98.12 117 VAL A O 1
ATOM 890 N N . LEU A 1 118 ? 4.828 -2.703 -16.350 1.00 97.69 118 LEU A N 1
ATOM 891 C CA . LEU A 1 118 ? 4.890 -3.733 -17.396 1.00 97.69 118 LEU A CA 1
ATOM 892 C C . LEU A 1 118 ? 5.210 -3.151 -18.776 1.00 97.69 118 LEU A C 1
ATOM 894 O O . LEU A 1 118 ? 5.913 -3.778 -19.557 1.00 97.69 118 LEU A O 1
ATOM 898 N N . LEU A 1 119 ? 4.717 -1.948 -19.073 1.00 97.00 119 LEU A N 1
ATOM 899 C CA . LEU A 1 119 ? 5.032 -1.251 -20.319 1.00 97.00 119 LEU A CA 1
ATOM 900 C C . LEU A 1 119 ? 6.417 -0.577 -20.311 1.00 97.00 119 LEU A C 1
ATOM 902 O O . LEU A 1 119 ? 6.901 -0.181 -21.366 1.00 97.00 119 LEU A O 1
ATOM 906 N N . ALA A 1 120 ? 7.024 -0.363 -19.141 1.00 92.75 120 ALA A N 1
ATOM 907 C CA . ALA A 1 120 ? 8.319 0.304 -18.993 1.00 92.75 120 ALA A CA 1
ATOM 908 C C . ALA A 1 120 ? 9.518 -0.659 -18.906 1.00 92.75 120 ALA A C 1
ATOM 910 O O . ALA A 1 120 ? 10.653 -0.175 -18.990 1.00 92.75 120 ALA A O 1
ATOM 911 N N . GLN A 1 121 ? 9.261 -1.959 -18.700 1.00 81.12 121 GLN A N 1
ATOM 912 C CA . GLN A 1 121 ? 10.235 -3.050 -18.846 1.00 81.12 121 GLN A CA 1
ATOM 913 C C . GLN A 1 121 ? 10.764 -3.134 -20.277 1.00 81.12 121 GLN A C 1
ATOM 915 O O . GLN A 1 121 ? 11.986 -3.371 -20.403 1.00 81.12 121 GLN A O 1
#